Protein AF-A0A6N4T1V4-F1 (afdb_monomer_lite)

Radius of gyration: 17.06 Å; chains: 1; bounding box: 28×41×42 Å

Sequence (66 aa):
MRMLTPRELARAQGFPDHYILDPVVNGKPLSKTAQVRMIGNSVCPPLARALIEANFKHEQHIYQAA

Foldseek 3Di:
DDDDFLQRLLVVLVHDPPDDLFDQDPNRTDDRVNSCVVSVPDHRVVVVVVVCVVVVPVVVVVVVVD

Structure (mmCIF, N/CA/C/O backbone):
data_AF-A0A6N4T1V4-F1
#
_entry.id   AF-A0A6N4T1V4-F1
#
loop_
_atom_site.group_PDB
_atom_site.id
_atom_site.type_symbol
_atom_site.label_atom_id
_atom_site.label_alt_id
_atom_site.label_comp_id
_atom_site.label_asym_id
_atom_site.label_entity_id
_atom_site.label_seq_id
_atom_site.pdbx_PDB_ins_code
_atom_site.Cartn_x
_atom_site.Cartn_y
_atom_site.Cartn_z
_atom_site.occupancy
_atom_site.B_iso_or_equiv
_atom_site.auth_seq_id
_atom_site.auth_comp_id
_atom_site.auth_asym_id
_atom_site.auth_atom_id
_atom_site.pdbx_PDB_model_num
ATOM 1 N N . MET A 1 1 ? -8.772 22.719 9.815 1.00 76.62 1 MET A N 1
ATOM 2 C CA . MET A 1 1 ? -8.033 21.612 9.157 1.00 76.62 1 MET A CA 1
ATOM 3 C C . MET A 1 1 ? -8.416 20.289 9.813 1.00 76.62 1 MET A C 1
ATOM 5 O O . MET A 1 1 ? -8.755 20.316 10.989 1.00 76.62 1 MET A O 1
ATOM 9 N 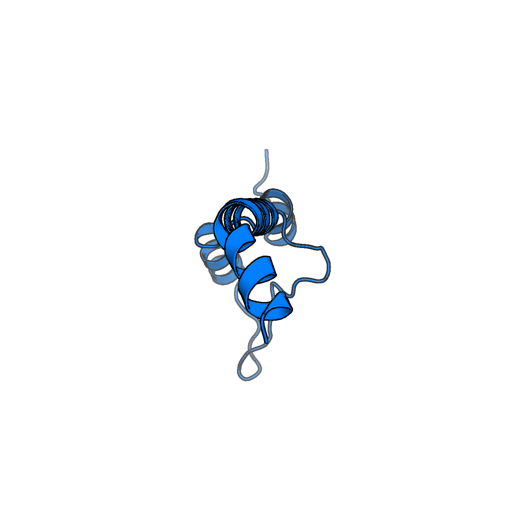N . ARG A 1 2 ? -8.394 19.159 9.083 1.00 96.19 2 ARG A N 1
ATOM 10 C CA . ARG A 1 2 ? -8.636 17.811 9.641 1.00 96.19 2 ARG A CA 1
ATOM 11 C C . ARG A 1 2 ? -7.606 16.800 9.139 1.00 96.19 2 ARG A C 1
ATOM 13 O O . ARG A 1 2 ? -7.023 17.000 8.079 1.00 96.19 2 ARG A O 1
ATOM 20 N N . MET A 1 3 ? -7.454 15.695 9.864 1.00 95.81 3 MET A N 1
ATOM 21 C CA . MET A 1 3 ? -6.657 14.557 9.407 1.00 95.81 3 MET A CA 1
ATOM 22 C C . MET A 1 3 ? -7.330 13.843 8.231 1.00 95.81 3 MET A C 1
ATOM 24 O O . MET A 1 3 ? -8.562 13.723 8.176 1.00 95.81 3 MET A O 1
ATOM 28 N N . LEU A 1 4 ? -6.506 13.338 7.315 1.00 97.00 4 LEU A N 1
ATOM 29 C CA . LEU A 1 4 ? -6.955 12.463 6.239 1.00 97.00 4 LEU A CA 1
ATOM 30 C C . LEU A 1 4 ? -7.394 11.101 6.797 1.00 97.00 4 LEU A C 1
ATOM 32 O O . LEU A 1 4 ? -6.873 10.595 7.795 1.00 97.00 4 LEU A O 1
ATOM 36 N N . THR A 1 5 ? -8.388 10.511 6.150 1.00 97.06 5 THR A N 1
ATOM 37 C CA . THR A 1 5 ? -8.839 9.139 6.389 1.00 97.06 5 THR A CA 1
ATOM 38 C C . THR A 1 5 ? -7.860 8.135 5.764 1.00 97.06 5 THR A C 1
ATOM 40 O O . THR A 1 5 ? -7.128 8.493 4.839 1.00 97.06 5 THR A O 1
ATOM 43 N N . PRO A 1 6 ? -7.847 6.859 6.200 1.00 97.62 6 PRO A N 1
ATOM 44 C CA . PRO A 1 6 ? -7.018 5.828 5.571 1.00 97.62 6 PRO A CA 1
ATOM 45 C C . PRO A 1 6 ? -7.241 5.716 4.060 1.00 97.62 6 PRO A C 1
ATOM 47 O O . PRO A 1 6 ? -6.280 5.621 3.306 1.00 97.62 6 PRO A O 1
ATOM 50 N N . ARG A 1 7 ? -8.493 5.816 3.594 1.00 97.69 7 ARG A N 1
ATOM 51 C CA . ARG A 1 7 ? -8.796 5.792 2.158 1.00 97.69 7 ARG A CA 1
ATOM 52 C C . ARG A 1 7 ? -8.211 6.996 1.415 1.00 97.69 7 ARG A C 1
ATOM 54 O O . ARG A 1 7 ? -7.687 6.824 0.322 1.00 97.69 7 ARG A O 1
ATOM 61 N N . GLU A 1 8 ? -8.273 8.196 1.989 1.00 98.06 8 GLU A N 1
ATOM 62 C CA . GLU A 1 8 ? -7.653 9.389 1.391 1.00 98.06 8 GLU A CA 1
ATOM 63 C C . GLU A 1 8 ? -6.125 9.260 1.322 1.00 98.06 8 GLU A C 1
ATOM 65 O O . GLU A 1 8 ? -5.535 9.574 0.291 1.00 98.06 8 GLU A O 1
ATOM 70 N N . LEU A 1 9 ? -5.491 8.726 2.372 1.00 97.94 9 LEU A N 1
ATOM 71 C CA . LEU A 1 9 ? -4.049 8.452 2.383 1.00 97.94 9 LEU A CA 1
ATOM 72 C C . LEU A 1 9 ? -3.652 7.411 1.328 1.00 97.94 9 LEU A C 1
ATOM 74 O O . LEU A 1 9 ? -2.669 7.599 0.617 1.00 97.94 9 LEU A O 1
ATOM 78 N N . ALA A 1 10 ? -4.427 6.334 1.191 1.00 98.00 10 ALA A N 1
ATOM 79 C CA . ALA A 1 10 ? -4.166 5.295 0.199 1.00 98.00 10 ALA A CA 1
ATOM 80 C C . ALA A 1 10 ? -4.309 5.824 -1.238 1.00 98.00 10 ALA A C 1
ATOM 82 O O . ALA A 1 10 ? -3.457 5.556 -2.083 1.00 98.00 10 ALA A O 1
ATOM 83 N N . ARG A 1 11 ? -5.332 6.644 -1.512 1.00 97.69 11 ARG A N 1
ATOM 84 C CA . ARG A 1 11 ? -5.483 7.311 -2.817 1.00 97.69 11 ARG A CA 1
ATOM 85 C C . ARG A 1 11 ? -4.308 8.230 -3.127 1.00 97.69 11 ARG A C 1
ATOM 87 O O . ARG A 1 11 ? -3.822 8.219 -4.252 1.00 97.69 11 ARG A O 1
ATOM 94 N N . ALA A 1 12 ? -3.814 8.973 -2.134 1.00 96.31 12 ALA A N 1
ATOM 95 C CA . ALA A 1 12 ? -2.631 9.817 -2.300 1.00 96.31 12 ALA A CA 1
ATOM 96 C C . ALA A 1 12 ? -1.367 9.010 -2.657 1.00 96.31 12 ALA A C 1
ATOM 98 O O . ALA A 1 12 ? -0.474 9.536 -3.313 1.00 96.31 12 ALA A O 1
ATOM 99 N N . GLN A 1 13 ? -1.308 7.730 -2.279 1.00 96.81 13 GLN A N 1
ATOM 100 C CA . GLN A 1 13 ? -0.246 6.807 -2.687 1.00 96.81 13 GLN A CA 1
ATOM 101 C C . GLN A 1 13 ? -0.547 6.026 -3.974 1.00 96.81 13 GLN A C 1
ATOM 103 O O . GLN A 1 13 ? 0.264 5.202 -4.379 1.00 96.81 13 GLN A O 1
ATOM 108 N N . GLY A 1 14 ? -1.682 6.260 -4.633 1.00 97.00 14 GLY A N 1
ATOM 109 C CA . GLY A 1 14 ? -2.036 5.588 -5.885 1.00 97.00 14 GLY A CA 1
ATOM 110 C C . GLY A 1 14 ? -2.631 4.188 -5.720 1.00 97.00 14 GLY A C 1
ATOM 111 O O . GLY A 1 14 ? -2.681 3.440 -6.695 1.00 97.00 14 GLY A O 1
ATOM 112 N N . PHE A 1 15 ? -3.096 3.817 -4.521 1.00 98.00 15 PHE A N 1
ATOM 113 C CA . PHE A 1 15 ? -3.876 2.589 -4.353 1.00 98.00 15 PHE A CA 1
ATOM 114 C C . PHE A 1 15 ? -5.261 2.738 -4.994 1.00 98.00 15 PHE A C 1
ATOM 116 O O . PHE A 1 15 ? -5.913 3.769 -4.797 1.00 98.00 15 PHE A O 1
ATOM 123 N N . PRO A 1 16 ? -5.754 1.709 -5.705 1.00 96.81 16 PRO A N 1
ATOM 124 C CA . PRO A 1 16 ? -7.086 1.749 -6.281 1.00 96.81 16 PRO A CA 1
ATOM 125 C C . PRO A 1 16 ? -8.169 1.653 -5.197 1.00 96.81 16 PRO A C 1
ATOM 127 O O . PRO A 1 16 ? -7.955 1.119 -4.105 1.00 96.81 16 PRO A O 1
ATOM 130 N N . ASP A 1 17 ? -9.372 2.127 -5.517 1.00 96.44 17 ASP A N 1
ATOM 131 C CA . ASP A 1 17 ? -10.496 2.150 -4.571 1.00 96.44 17 ASP A CA 1
ATOM 132 C C . ASP A 1 17 ? -10.952 0.752 -4.133 1.00 96.44 17 ASP A C 1
ATOM 134 O O . ASP A 1 17 ? -11.420 0.591 -3.008 1.00 96.44 17 ASP A O 1
ATOM 138 N N . HIS A 1 18 ? -10.733 -0.263 -4.973 1.00 96.62 18 HIS A N 1
ATOM 139 C CA . HIS A 1 18 ? -11.016 -1.662 -4.651 1.00 96.62 18 HIS A CA 1
ATOM 140 C C . HIS A 1 18 ? -9.938 -2.330 -3.777 1.00 96.62 18 HIS A C 1
ATOM 142 O O . HIS A 1 18 ? -10.108 -3.480 -3.380 1.00 96.62 18 HIS A O 1
ATOM 148 N N . TYR A 1 19 ? -8.823 -1.653 -3.468 1.00 96.25 19 TYR A N 1
ATOM 149 C CA . TYR A 1 19 ? -7.802 -2.206 -2.576 1.00 96.25 19 TYR A CA 1
ATOM 150 C C . TYR A 1 19 ? -8.330 -2.278 -1.140 1.00 96.25 19 TYR A C 1
ATOM 152 O O . TYR A 1 19 ? -8.761 -1.262 -0.588 1.00 96.25 19 TYR A O 1
ATOM 160 N N . ILE A 1 20 ? -8.277 -3.458 -0.524 1.00 96.06 20 ILE A N 1
ATOM 161 C CA . ILE A 1 20 ? -8.796 -3.699 0.828 1.00 96.06 20 ILE A CA 1
ATOM 162 C C . ILE A 1 20 ? -7.809 -3.127 1.854 1.00 96.06 20 ILE A C 1
ATOM 164 O O . ILE A 1 20 ? -6.688 -3.612 1.989 1.00 96.06 20 ILE A O 1
ATOM 168 N N . LEU A 1 21 ? -8.225 -2.084 2.577 1.00 95.56 21 LEU A N 1
ATOM 169 C CA . LEU A 1 21 ? -7.412 -1.430 3.616 1.00 95.56 21 LEU A CA 1
ATOM 170 C C . LEU A 1 21 ? -7.792 -1.876 5.028 1.00 95.56 21 LEU A C 1
ATOM 172 O O . LEU A 1 21 ? -7.001 -1.728 5.952 1.00 95.56 21 LEU A O 1
ATOM 176 N N . ASP A 1 22 ? -8.992 -2.413 5.196 1.00 94.81 22 ASP A N 1
ATOM 177 C CA . ASP A 1 22 ? -9.624 -2.774 6.458 1.00 94.81 22 ASP A CA 1
ATOM 178 C C . ASP A 1 22 ? -9.956 -4.275 6.528 1.00 94.81 22 ASP A C 1
ATOM 180 O O . ASP A 1 22 ? -11.091 -4.651 6.823 1.00 94.81 22 ASP A O 1
ATOM 184 N N . PRO A 1 23 ? -8.978 -5.169 6.280 1.00 95.81 23 PRO A N 1
ATOM 185 C CA . PRO A 1 23 ? -9.235 -6.596 6.346 1.00 95.81 23 PRO A CA 1
ATOM 186 C C . PRO A 1 23 ? -9.648 -7.012 7.762 1.00 95.81 23 PRO A C 1
ATOM 188 O O . PRO A 1 23 ? -9.168 -6.474 8.769 1.00 95.81 23 PRO A O 1
ATOM 191 N N . VAL A 1 24 ? -10.506 -8.027 7.829 1.00 96.31 24 VAL A N 1
ATOM 192 C CA . VAL A 1 24 ? -10.825 -8.732 9.070 1.00 9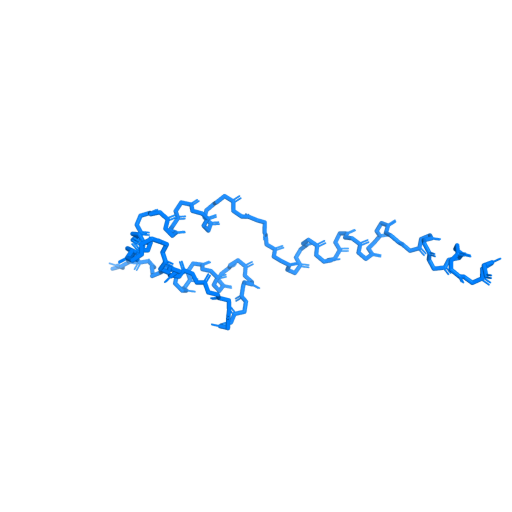6.31 24 VAL A CA 1
ATOM 193 C C . VAL A 1 24 ? -9.883 -9.923 9.191 1.00 96.31 24 VAL A C 1
ATOM 195 O O . VAL A 1 24 ? -9.909 -10.830 8.364 1.00 96.31 24 VAL A O 1
ATOM 198 N N . VAL A 1 25 ? -9.052 -9.928 10.231 1.00 93.12 25 VAL A N 1
ATOM 199 C CA . VAL A 1 25 ? -8.084 -10.996 10.510 1.00 93.12 25 VAL A CA 1
ATOM 200 C C . VAL A 1 25 ? -8.471 -11.653 11.826 1.00 93.12 25 VAL A C 1
ATOM 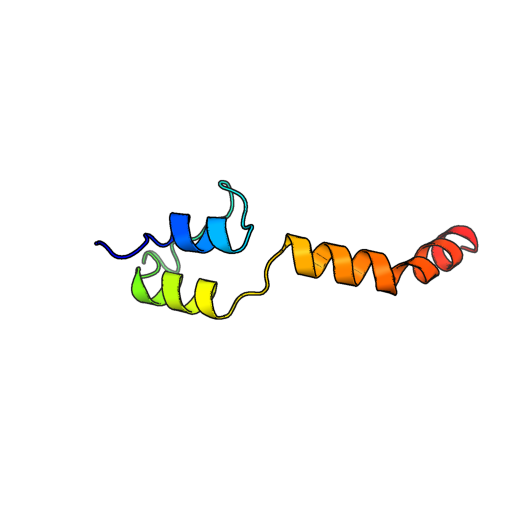202 O O . VAL A 1 25 ? -8.572 -10.980 12.851 1.00 93.12 25 VAL A O 1
ATOM 205 N N . ASN A 1 26 ? -8.721 -12.965 11.810 1.00 95.25 26 ASN A N 1
ATOM 206 C CA . ASN A 1 26 ? -9.164 -13.727 12.987 1.00 95.25 26 ASN A CA 1
ATOM 207 C C . ASN A 1 26 ? -10.393 -13.101 13.678 1.00 95.25 26 ASN A C 1
ATOM 209 O O . ASN A 1 26 ? -10.433 -12.950 14.899 1.00 95.25 26 ASN A O 1
ATOM 213 N N . GLY A 1 27 ? -11.372 -12.664 12.877 1.00 96.19 27 GLY A N 1
ATOM 214 C CA . GLY A 1 27 ? -12.602 -12.032 13.363 1.00 96.19 27 GLY A CA 1
ATOM 215 C C . GLY A 1 27 ? -12.439 -10.598 13.880 1.00 96.19 27 GLY A C 1
ATOM 216 O O . GLY A 1 27 ? -13.403 -10.031 14.387 1.00 96.19 27 GLY A O 1
ATOM 217 N N . LYS A 1 28 ? -11.250 -9.990 13.764 1.00 95.81 28 LYS A N 1
ATOM 218 C CA . LYS A 1 28 ? -10.990 -8.619 14.223 1.00 95.81 28 LYS A CA 1
ATOM 219 C C . LYS A 1 28 ? -10.643 -7.697 13.052 1.00 95.81 28 LYS A C 1
ATOM 221 O O . LYS A 1 28 ? -9.752 -8.036 12.271 1.00 95.81 28 LYS A O 1
ATOM 226 N N . PRO A 1 29 ? -11.301 -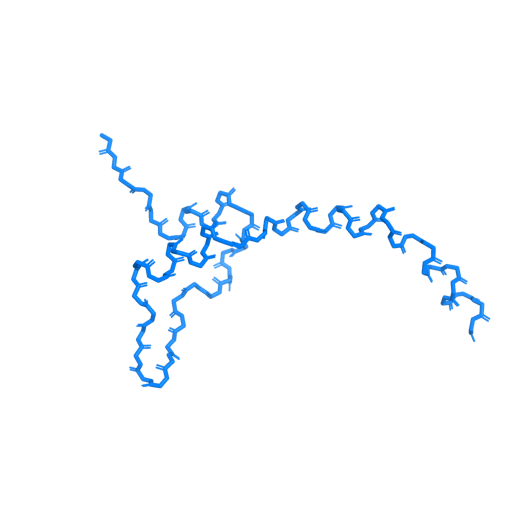6.531 12.923 1.00 95.31 29 PRO A N 1
ATOM 227 C CA . PRO A 1 29 ? -10.943 -5.559 11.901 1.00 95.31 29 PRO A CA 1
ATOM 228 C C . PRO A 1 29 ? -9.584 -4.927 12.210 1.00 95.31 29 PRO A C 1
ATOM 230 O O . PRO A 1 29 ? -9.222 -4.704 13.372 1.00 95.31 29 PRO A O 1
ATOM 233 N N . LEU A 1 30 ? -8.842 -4.589 11.160 1.00 95.50 30 LEU A N 1
ATOM 234 C CA . LEU A 1 30 ? -7.594 -3.854 11.295 1.00 95.50 30 LEU A CA 1
ATOM 235 C C . LEU A 1 30 ? -7.851 -2.434 11.832 1.00 95.50 30 LEU A C 1
ATOM 237 O O . LEU A 1 30 ? -8.625 -1.665 11.258 1.00 95.50 30 LEU A O 1
ATOM 241 N N . SER A 1 31 ? -7.173 -2.061 12.921 1.00 95.75 31 SER A N 1
ATOM 242 C CA . SER A 1 31 ? -7.358 -0.746 13.546 1.00 95.75 31 SER A CA 1
ATOM 243 C C . SER A 1 31 ? -6.934 0.394 12.618 1.00 95.75 31 SER A C 1
ATOM 245 O O . SER A 1 31 ? -5.976 0.266 11.856 1.00 95.75 31 SER A O 1
ATOM 247 N N . LYS A 1 32 ? -7.589 1.557 12.728 1.00 95.69 32 LYS A N 1
ATOM 248 C CA . LYS A 1 32 ? -7.260 2.745 11.920 1.00 95.69 32 LYS A CA 1
ATOM 249 C C . LYS A 1 32 ? -5.772 3.116 12.001 1.00 95.69 32 LYS A C 1
ATOM 251 O O . LYS A 1 32 ? -5.166 3.431 10.983 1.00 95.69 32 LYS A O 1
ATOM 256 N N . THR A 1 33 ? -5.170 3.035 13.188 1.00 96.38 33 THR A N 1
ATOM 257 C CA . THR A 1 33 ? -3.734 3.289 13.391 1.00 96.38 33 THR A CA 1
ATOM 258 C C . THR A 1 33 ? -2.865 2.289 12.633 1.00 96.38 33 THR A C 1
ATOM 260 O O . THR A 1 33 ? -1.877 2.684 12.019 1.00 96.38 33 THR A O 1
ATOM 263 N N . ALA A 1 34 ? -3.238 1.005 12.627 1.00 96.62 34 ALA A N 1
ATOM 264 C CA . ALA A 1 34 ? -2.517 -0.009 11.868 1.00 96.62 34 ALA A CA 1
ATOM 265 C C . ALA A 1 34 ? -2.657 0.208 10.353 1.00 96.62 34 ALA A C 1
ATOM 267 O O . ALA A 1 34 ? -1.653 0.118 9.653 1.00 96.62 34 ALA A O 1
ATOM 268 N N . GLN A 1 35 ? -3.845 0.587 9.865 1.00 97.44 35 GLN A N 1
ATOM 269 C CA . GLN A 1 35 ? -4.049 0.954 8.457 1.00 97.44 35 GLN A CA 1
ATOM 270 C C . GLN A 1 35 ? -3.130 2.112 8.050 1.00 97.44 35 GLN A C 1
ATOM 272 O O . GLN A 1 35 ? -2.378 1.996 7.087 1.00 97.44 35 GLN A O 1
ATOM 277 N N . VAL A 1 36 ? -3.125 3.204 8.824 1.00 97.44 36 VAL A N 1
ATOM 278 C CA . VAL A 1 36 ? -2.262 4.369 8.565 1.00 97.44 36 VAL A CA 1
ATOM 279 C C . VAL A 1 36 ? -0.783 3.981 8.595 1.00 97.44 36 VAL A C 1
ATOM 281 O O . VAL A 1 36 ? -0.037 4.403 7.716 1.00 97.44 36 VAL A O 1
ATOM 284 N N . ARG A 1 37 ? -0.354 3.143 9.551 1.00 97.62 37 ARG A N 1
ATOM 285 C CA . ARG A 1 37 ? 1.030 2.644 9.617 1.00 97.62 37 ARG A CA 1
ATOM 286 C C . ARG A 1 37 ? 1.404 1.840 8.374 1.00 97.62 37 ARG A C 1
ATOM 288 O O . ARG A 1 37 ? 2.502 2.016 7.860 1.00 97.62 37 ARG A O 1
ATOM 295 N N . MET A 1 38 ? 0.530 0.947 7.916 1.00 96.88 38 MET A N 1
ATOM 296 C CA . MET A 1 38 ? 0.795 0.104 6.746 1.00 96.88 38 MET A CA 1
ATOM 297 C C . MET A 1 38 ? 0.863 0.933 5.467 1.00 96.88 38 MET A C 1
ATOM 299 O O . MET A 1 38 ? 1.823 0.788 4.720 1.00 96.88 38 MET A O 1
ATOM 303 N N . ILE A 1 39 ? -0.088 1.851 5.271 1.00 97.25 39 ILE A N 1
ATOM 304 C CA . ILE A 1 39 ? -0.067 2.791 4.143 1.00 97.25 39 ILE A CA 1
ATOM 305 C C . ILE A 1 39 ? 1.210 3.639 4.211 1.00 97.25 39 ILE A C 1
ATOM 307 O O . ILE A 1 39 ? 1.940 3.750 3.239 1.00 97.25 39 ILE A O 1
ATOM 311 N N . GLY A 1 40 ? 1.562 4.188 5.375 1.00 96.62 40 GLY A N 1
ATOM 312 C CA . GLY A 1 40 ? 2.776 4.997 5.534 1.00 96.62 40 GLY A CA 1
ATOM 313 C C . GLY A 1 40 ? 4.087 4.270 5.201 1.00 96.62 40 GLY A C 1
ATOM 314 O O . GLY A 1 40 ? 5.060 4.936 4.872 1.00 96.62 40 GLY A O 1
ATOM 315 N N . ASN A 1 41 ? 4.112 2.934 5.260 1.00 97.44 41 ASN A N 1
ATOM 316 C CA . ASN A 1 41 ? 5.285 2.113 4.934 1.00 97.44 41 ASN A CA 1
ATOM 317 C C . ASN A 1 41 ? 5.168 1.382 3.585 1.00 97.44 41 ASN A C 1
ATOM 319 O O . ASN A 1 41 ? 6.040 0.579 3.255 1.00 97.44 41 ASN A O 1
ATOM 323 N N . SER A 1 42 ? 4.098 1.601 2.818 1.00 96.69 42 SER A N 1
ATOM 324 C CA . SER A 1 42 ? 3.950 0.981 1.504 1.00 96.69 42 SER A CA 1
ATOM 325 C C . SER A 1 42 ? 4.715 1.727 0.412 1.00 96.69 42 SER A C 1
ATOM 327 O O . SER A 1 42 ? 5.173 2.854 0.593 1.00 96.69 42 SER A O 1
ATOM 329 N N . VAL A 1 43 ? 4.833 1.088 -0.751 1.00 95.69 43 VAL A N 1
ATOM 330 C CA . VAL A 1 43 ? 5.379 1.698 -1.965 1.00 95.69 43 VAL A CA 1
ATOM 331 C C . VAL A 1 43 ? 4.227 2.145 -2.861 1.00 95.69 43 VAL A C 1
ATOM 333 O O . VAL A 1 43 ? 3.265 1.404 -3.050 1.00 95.69 43 VAL A O 1
ATOM 336 N N . CYS A 1 44 ? 4.352 3.338 -3.443 1.00 96.38 44 CYS A N 1
ATOM 337 C CA . CYS A 1 44 ? 3.412 3.892 -4.417 1.00 96.38 44 CYS A CA 1
ATOM 338 C C . CYS A 1 44 ? 3.287 2.963 -5.650 1.00 96.38 44 CYS A C 1
ATOM 340 O O . CYS A 1 44 ? 4.254 2.859 -6.417 1.00 96.38 44 CYS A O 1
ATOM 342 N N . PRO A 1 45 ? 2.135 2.294 -5.887 1.00 96.31 45 PRO A N 1
ATOM 343 C CA . PRO A 1 45 ? 1.982 1.324 -6.973 1.00 96.31 45 PRO A CA 1
ATOM 344 C C . PRO A 1 45 ? 2.306 1.847 -8.383 1.00 96.31 45 PRO A C 1
ATOM 346 O O . PRO A 1 45 ? 3.011 1.142 -9.110 1.00 96.31 45 PRO A O 1
ATOM 349 N N . PRO A 1 46 ? 1.875 3.055 -8.816 1.00 96.50 46 PRO A N 1
ATOM 350 C CA . PRO A 1 46 ? 2.219 3.534 -10.154 1.00 96.50 46 PRO A CA 1
ATOM 351 C C . PRO A 1 46 ? 3.721 3.794 -10.319 1.00 96.50 46 PRO A C 1
ATOM 353 O O . PRO A 1 46 ? 4.254 3.559 -11.402 1.00 96.50 46 PRO A O 1
ATOM 356 N N . LEU A 1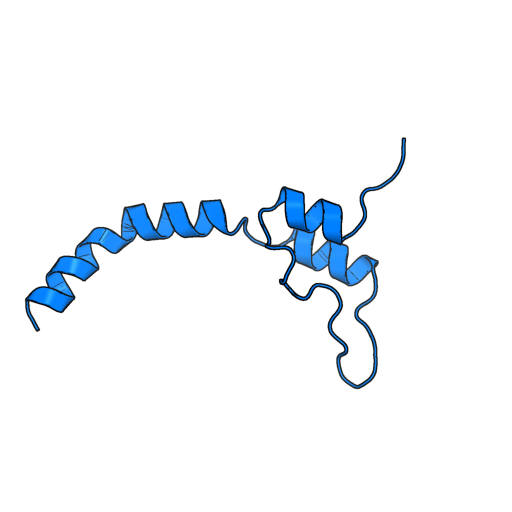 47 ? 4.413 4.218 -9.254 1.00 96.62 47 LEU A N 1
ATOM 357 C CA . LEU A 1 47 ? 5.865 4.390 -9.278 1.00 96.62 47 LEU A CA 1
ATOM 358 C C . LEU A 1 47 ? 6.580 3.037 -9.363 1.00 96.62 47 LEU A C 1
ATOM 360 O O . LEU A 1 47 ? 7.470 2.870 -10.193 1.00 96.62 47 LEU A O 1
ATOM 364 N N . ALA A 1 48 ? 6.163 2.064 -8.547 1.00 96.44 48 ALA A N 1
ATOM 365 C CA . ALA A 1 48 ? 6.711 0.710 -8.591 1.00 96.44 48 ALA A CA 1
ATOM 366 C C . ALA A 1 48 ? 6.556 0.084 -9.986 1.00 96.44 48 ALA A C 1
ATOM 368 O O . ALA A 1 48 ? 7.518 -0.458 -10.528 1.00 96.44 48 ALA A O 1
ATOM 369 N N . ARG A 1 49 ? 5.375 0.228 -10.604 1.00 96.06 49 ARG A N 1
ATOM 370 C CA . ARG A 1 49 ? 5.114 -0.234 -11.974 1.00 96.06 49 ARG A CA 1
ATOM 371 C C . ARG A 1 49 ? 6.069 0.409 -12.982 1.00 96.06 49 ARG A C 1
ATOM 373 O O . ARG A 1 49 ? 6.703 -0.311 -13.744 1.00 96.06 49 ARG A O 1
ATOM 380 N N . ALA A 1 50 ? 6.203 1.736 -12.962 1.00 96.12 50 ALA A N 1
ATOM 381 C CA . ALA A 1 50 ? 7.074 2.452 -13.895 1.00 96.12 50 ALA A CA 1
ATOM 382 C C . ALA A 1 50 ? 8.549 2.032 -13.759 1.00 96.12 50 ALA A C 1
ATOM 384 O O . ALA A 1 50 ? 9.243 1.865 -14.761 1.00 96.12 50 ALA A O 1
ATOM 385 N N . LEU A 1 51 ? 9.020 1.818 -12.525 1.00 96.44 51 LEU A N 1
ATOM 386 C CA . LEU A 1 51 ? 10.375 1.328 -12.270 1.00 96.44 51 LEU A CA 1
ATOM 387 C C . LEU A 1 51 ? 10.584 -0.080 -12.828 1.00 96.44 51 LEU A C 1
ATOM 389 O O . LEU A 1 51 ? 11.600 -0.322 -13.478 1.00 96.44 51 LEU A O 1
ATOM 393 N N . ILE A 1 52 ? 9.641 -0.999 -12.611 1.00 95.12 52 ILE A N 1
ATOM 394 C CA . ILE A 1 52 ? 9.749 -2.351 -13.170 1.00 95.12 52 ILE A CA 1
ATOM 395 C C . ILE A 1 52 ? 9.731 -2.288 -14.699 1.00 95.12 52 ILE A C 1
ATOM 397 O O . ILE A 1 52 ? 10.655 -2.797 -15.318 1.00 95.12 52 ILE A O 1
ATOM 401 N N . GLU A 1 53 ? 8.773 -1.598 -15.321 1.00 94.19 53 GLU A N 1
ATOM 402 C CA . GLU A 1 53 ? 8.687 -1.465 -16.787 1.00 94.19 53 GLU A CA 1
ATOM 403 C C . GLU A 1 53 ? 9.970 -0.900 -17.417 1.00 94.19 53 GLU A C 1
ATOM 405 O O . GLU A 1 53 ? 10.370 -1.320 -18.504 1.00 94.19 53 GLU A O 1
ATOM 410 N N . ALA A 1 54 ? 10.637 0.043 -16.747 1.00 94.44 54 ALA A N 1
ATOM 411 C CA . ALA A 1 54 ? 11.897 0.600 -17.222 1.00 94.44 54 ALA A CA 1
ATOM 412 C C . ALA A 1 54 ? 13.051 -0.417 -17.168 1.00 94.44 54 ALA A C 1
ATOM 414 O O . ALA A 1 54 ? 13.861 -0.462 -18.094 1.00 94.44 54 ALA A O 1
ATOM 415 N N . ASN A 1 55 ? 13.114 -1.233 -16.112 1.00 95.12 55 ASN A N 1
ATOM 416 C CA . ASN A 1 55 ? 14.233 -2.144 -15.855 1.00 95.12 55 ASN A CA 1
ATOM 417 C C . ASN A 1 55 ? 14.047 -3.544 -16.469 1.00 95.12 55 ASN A C 1
ATOM 419 O O . ASN A 1 55 ? 15.025 -4.181 -16.854 1.00 95.12 55 ASN A O 1
ATOM 423 N N . PHE A 1 56 ? 12.810 -4.023 -16.611 1.00 93.75 56 PHE A N 1
ATOM 424 C CA . PHE A 1 56 ? 12.485 -5.393 -17.038 1.00 93.75 56 PHE A CA 1
ATOM 425 C C . PHE A 1 56 ? 12.293 -5.566 -18.555 1.00 93.75 56 PHE A C 1
ATOM 427 O O . PHE A 1 56 ? 11.822 -6.605 -19.005 1.00 93.75 56 PHE A O 1
ATOM 434 N N . LYS A 1 57 ? 12.679 -4.590 -19.387 1.00 88.38 57 LYS A N 1
ATOM 435 C CA . LYS A 1 57 ? 12.516 -4.696 -20.855 1.00 88.38 57 LYS A CA 1
ATOM 436 C C . LYS A 1 57 ? 13.269 -5.877 -21.475 1.00 88.38 57 LYS A C 1
ATOM 438 O O . LYS A 1 57 ? 12.810 -6.445 -22.457 1.00 88.38 57 LYS A O 1
ATOM 443 N N . HIS A 1 58 ? 14.406 -6.250 -20.895 1.00 88.00 58 HIS A N 1
ATOM 444 C CA . HIS A 1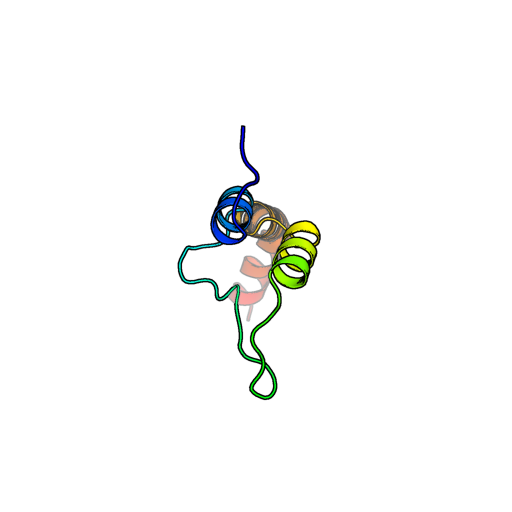 58 ? 15.257 -7.335 -21.384 1.00 88.00 58 HIS A CA 1
ATOM 445 C C . HIS A 1 58 ? 14.577 -8.714 -21.332 1.00 88.00 58 HIS A C 1
ATOM 447 O O . HIS A 1 58 ? 14.869 -9.559 -22.174 1.00 88.00 58 HIS A O 1
ATOM 453 N N . GLU A 1 59 ? 13.627 -8.926 -20.417 1.00 86.25 59 GLU A N 1
ATOM 454 C CA . GLU A 1 59 ? 12.844 -10.166 -20.330 1.00 86.25 59 GLU A CA 1
ATOM 455 C C . GLU A 1 59 ? 12.047 -10.449 -21.608 1.00 86.25 59 GLU A C 1
ATOM 457 O O . GLU A 1 59 ? 11.893 -11.603 -21.996 1.00 86.25 59 GLU A O 1
ATOM 462 N N . GLN A 1 60 ? 11.588 -9.415 -22.325 1.00 80.31 60 GLN A N 1
ATOM 463 C CA . GLN A 1 60 ? 10.849 -9.606 -23.579 1.00 80.31 60 GLN A CA 1
ATOM 464 C C . GLN A 1 60 ? 11.660 -10.398 -24.610 1.00 80.31 60 GLN A C 1
ATOM 466 O O . GLN A 1 60 ? 11.093 -11.187 -25.360 1.00 80.31 60 GLN A O 1
ATOM 471 N N . HIS A 1 61 ? 12.983 -10.221 -24.624 1.00 80.69 61 HIS A N 1
ATOM 472 C CA . HIS A 1 61 ? 13.865 -10.942 -25.536 1.00 80.69 61 HIS A CA 1
ATOM 473 C C . HIS A 1 61 ? 14.077 -12.398 -25.094 1.00 80.69 61 HIS A C 1
ATOM 475 O O . HIS A 1 61 ? 14.268 -13.263 -25.942 1.00 80.69 61 HIS A O 1
ATOM 481 N N . ILE A 1 62 ? 14.009 -12.681 -23.787 1.00 83.19 62 ILE A N 1
ATOM 482 C CA . ILE A 1 62 ? 14.126 -14.041 -23.240 1.00 83.19 62 ILE A CA 1
ATOM 483 C C . ILE A 1 62 ? 12.899 -14.870 -23.639 1.00 83.19 62 ILE A C 1
ATOM 485 O O . ILE A 1 62 ? 13.055 -15.967 -24.166 1.00 83.19 62 ILE A O 1
ATOM 489 N N . TYR A 1 63 ? 11.687 -14.330 -23.472 1.00 76.94 63 TYR A N 1
ATOM 490 C CA . TYR A 1 63 ? 10.450 -15.035 -23.840 1.00 76.94 63 TYR A CA 1
ATOM 491 C C . TYR A 1 63 ? 10.281 -15.263 -25.346 1.00 76.94 63 TYR A C 1
ATOM 493 O O . TYR A 1 63 ? 9.579 -16.185 -25.734 1.00 76.94 63 TYR A O 1
ATOM 501 N N . GLN A 1 64 ? 10.881 -14.427 -26.196 1.00 72.88 64 GLN A N 1
ATOM 502 C CA . GLN A 1 64 ? 10.829 -14.599 -27.655 1.00 72.88 64 GLN A CA 1
ATOM 503 C C . GLN A 1 64 ? 11.832 -15.636 -28.177 1.00 72.88 64 GLN A C 1
ATOM 505 O O . GLN A 1 64 ? 11.685 -16.110 -29.301 1.00 72.88 64 GLN A O 1
ATOM 510 N N . ALA A 1 65 ? 12.866 -15.945 -27.394 1.00 65.56 65 ALA A N 1
ATOM 511 C CA . ALA A 1 65 ? 13.902 -16.911 -27.744 1.00 65.56 65 ALA A CA 1
ATOM 512 C C . ALA A 1 65 ? 13.609 -18.336 -27.230 1.00 65.56 65 ALA A C 1
ATOM 514 O O . ALA A 1 65 ? 14.348 -19.257 -27.583 1.00 65.56 65 ALA A O 1
ATOM 515 N N . ALA A 1 66 ? 12.574 -18.502 -26.399 1.00 59.56 66 ALA A N 1
ATOM 516 C CA . ALA A 1 66 ? 12.079 -19.775 -25.870 1.00 59.56 66 ALA A CA 1
ATOM 517 C C . ALA A 1 66 ? 10.883 -20.285 -26.688 1.00 59.56 66 ALA A C 1
ATOM 519 O O . ALA A 1 66 ? 10.788 -21.522 -26.856 1.00 59.56 66 ALA A O 1
#

Secondary structure (DSSP, 8-state):
--PPPHHHHHHHTT--TTS-SS-EETTEEPPHHHHHHHHHTS--HHHHHHHHHHHGGGHHHHHHH-

pLDDT: mean 93.28, std 7.75, range [59.56, 98.06]